Protein AF-W2YWN4-F1 (afdb_monomer_lite)

Structure (mmCIF, N/CA/C/O backbone):
data_AF-W2YWN4-F1
#
_entry.id   AF-W2YWN4-F1
#
loop_
_atom_site.group_PDB
_atom_site.id
_atom_site.type_symbol
_atom_site.label_atom_id
_atom_site.label_alt_id
_atom_site.label_comp_id
_atom_site.label_asym_id
_atom_site.label_entity_id
_atom_site.label_seq_id
_atom_site.pdbx_PDB_ins_code
_atom_site.Cartn_x
_atom_site.Cartn_y
_atom_site.Cartn_z
_atom_site.occupancy
_atom_site.B_iso_or_equiv
_atom_site.auth_seq_id
_atom_site.auth_comp_id
_atom_site.auth_asym_id
_atom_site.auth_atom_id
_atom_site.pdbx_PDB_model_num
ATOM 1 N N . MET A 1 1 ? 14.559 -2.212 -18.408 1.00 71.19 1 MET A N 1
ATOM 2 C CA . MET A 1 1 ? 13.820 -3.425 -18.010 1.00 71.19 1 MET A CA 1
ATOM 3 C C . MET A 1 1 ? 12.350 -3.097 -17.789 1.00 71.19 1 MET A C 1
ATOM 5 O O . MET A 1 1 ? 11.547 -3.584 -18.568 1.00 71.19 1 MET A O 1
ATOM 9 N N . MET A 1 2 ? 12.003 -2.198 -16.857 1.00 83.62 2 MET A N 1
ATOM 10 C CA . MET A 1 2 ? 10.597 -1.837 -16.589 1.00 83.62 2 MET A CA 1
ATOM 11 C C . MET A 1 2 ? 9.787 -1.376 -17.818 1.00 83.62 2 MET A C 1
ATOM 13 O O . MET A 1 2 ? 8.656 -1.809 -17.987 1.00 83.62 2 MET A O 1
ATOM 17 N N . LYS A 1 3 ? 10.380 -0.573 -18.720 1.00 80.31 3 LYS A N 1
ATOM 18 C CA . LYS A 1 3 ? 9.723 -0.151 -19.975 1.00 80.31 3 LYS A CA 1
ATOM 19 C C . LYS A 1 3 ? 9.229 -1.345 -20.805 1.00 80.31 3 LYS A C 1
ATOM 21 O O . LYS A 1 3 ? 8.059 -1.397 -21.135 1.00 80.31 3 LYS A O 1
ATOM 26 N N . THR A 1 4 ? 10.109 -2.305 -21.086 1.00 82.19 4 THR A N 1
ATOM 27 C CA . THR A 1 4 ? 9.791 -3.492 -21.895 1.00 82.19 4 THR A CA 1
ATOM 28 C C . THR A 1 4 ? 8.805 -4.415 -21.192 1.00 82.19 4 THR A C 1
ATOM 30 O O . THR A 1 4 ? 7.917 -4.953 -21.824 1.00 82.19 4 THR A O 1
ATOM 33 N N . VAL A 1 5 ? 8.924 -4.602 -19.877 1.00 83.94 5 VAL A N 1
ATOM 34 C CA . VAL A 1 5 ? 8.030 -5.502 -19.131 1.00 83.94 5 VAL A CA 1
ATOM 35 C C . VAL A 1 5 ? 6.585 -4.974 -19.120 1.00 83.94 5 VAL A C 1
ATOM 37 O O . VAL A 1 5 ? 5.652 -5.746 -19.322 1.00 83.94 5 VAL A O 1
ATOM 40 N N . ARG A 1 6 ? 6.392 -3.656 -18.985 1.00 85.94 6 ARG A N 1
ATOM 41 C CA . ARG A 1 6 ? 5.065 -3.015 -19.042 1.00 85.94 6 ARG A CA 1
ATOM 42 C C . ARG A 1 6 ? 4.443 -2.972 -20.445 1.00 85.94 6 ARG A C 1
ATOM 44 O O . ARG A 1 6 ? 3.266 -2.660 -20.559 1.00 85.94 6 ARG A O 1
ATOM 51 N N . GLU A 1 7 ? 5.191 -3.302 -21.503 1.00 85.31 7 GLU A N 1
ATOM 52 C CA . GLU A 1 7 ? 4.615 -3.490 -22.849 1.00 85.31 7 GLU A CA 1
ATOM 53 C C . GLU A 1 7 ? 3.758 -4.768 -22.934 1.00 85.31 7 GLU A C 1
ATOM 55 O O . GLU A 1 7 ? 2.914 -4.866 -23.821 1.00 85.31 7 GLU A O 1
ATOM 60 N N . TYR A 1 8 ? 3.946 -5.729 -22.018 1.00 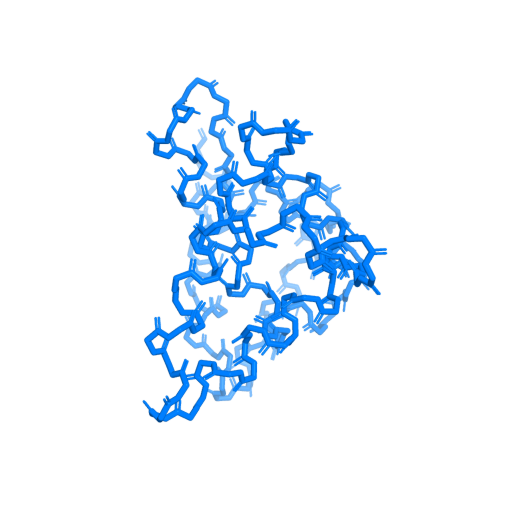84.50 8 TYR A N 1
ATOM 61 C CA . TYR A 1 8 ? 3.290 -7.046 -22.064 1.00 84.50 8 TYR A CA 1
ATOM 62 C C . TYR A 1 8 ? 2.405 -7.360 -20.855 1.00 84.50 8 TYR A C 1
ATOM 64 O O . TYR A 1 8 ? 1.597 -8.283 -20.923 1.00 84.50 8 TYR A O 1
ATOM 72 N N . TYR A 1 9 ? 2.553 -6.629 -19.749 1.00 84.38 9 TYR A N 1
ATOM 73 C CA . TYR A 1 9 ? 1.844 -6.913 -18.504 1.00 84.38 9 TYR A CA 1
ATOM 74 C C . TYR A 1 9 ? 1.229 -5.647 -17.915 1.00 84.38 9 TYR A C 1
ATOM 76 O O . TYR A 1 9 ? 1.893 -4.612 -17.818 1.00 84.38 9 TYR A O 1
ATOM 84 N N . HIS A 1 10 ? -0.023 -5.761 -17.469 1.00 89.56 10 HIS A N 1
ATOM 85 C CA . HIS A 1 10 ? -0.679 -4.734 -16.666 1.00 89.56 10 HIS A CA 1
ATOM 86 C C . HIS A 1 10 ? -0.051 -4.642 -15.272 1.00 89.56 10 HIS A C 1
ATOM 88 O O . HIS A 1 10 ? 0.518 -5.610 -14.761 1.00 89.56 10 HIS A O 1
ATOM 94 N N . ASP A 1 11 ? -0.183 -3.473 -14.647 1.00 88.69 11 ASP A N 1
ATOM 95 C CA . ASP A 1 11 ? 0.471 -3.171 -13.373 1.00 88.69 11 ASP A CA 1
ATOM 96 C C . ASP A 1 11 ? 0.041 -4.136 -12.256 1.00 88.69 11 ASP A C 1
ATOM 98 O O . ASP A 1 11 ? 0.905 -4.622 -11.529 1.00 88.69 11 ASP A O 1
ATOM 102 N N . ILE A 1 12 ? -1.244 -4.501 -12.177 1.00 89.88 12 ILE A N 1
ATOM 103 C CA . ILE A 1 12 ? -1.738 -5.484 -11.200 1.00 89.88 12 ILE A CA 1
ATOM 104 C C . ILE A 1 12 ? -1.049 -6.852 -11.361 1.00 89.88 12 ILE A C 1
ATOM 106 O O . ILE A 1 12 ? -0.508 -7.395 -10.399 1.00 89.88 12 ILE A O 1
ATOM 110 N N . SER A 1 13 ? -0.922 -7.351 -12.597 1.00 92.31 13 SER A N 1
ATOM 111 C CA . SER A 1 13 ? -0.235 -8.617 -12.891 1.00 92.31 13 SER A CA 1
ATOM 112 C C . SER A 1 13 ? 1.261 -8.556 -12.576 1.00 92.31 13 SER A C 1
ATOM 114 O O . SER A 1 13 ? 1.857 -9.548 -12.150 1.00 92.31 13 SER A O 1
ATOM 116 N N . LEU A 1 14 ? 1.890 -7.394 -12.775 1.00 92.75 14 LEU A N 1
ATOM 117 C CA . LEU A 1 14 ? 3.291 -7.191 -12.410 1.00 92.75 14 LEU A CA 1
ATOM 118 C C . LEU A 1 14 ? 3.496 -7.176 -10.905 1.00 92.75 14 LEU A C 1
ATOM 120 O O . LEU A 1 14 ? 4.462 -7.774 -10.428 1.00 92.75 14 LEU A O 1
ATOM 124 N N . VAL A 1 15 ? 2.597 -6.536 -10.159 1.00 94.31 15 VAL A N 1
ATOM 125 C CA . VAL A 1 15 ? 2.639 -6.576 -8.699 1.00 94.31 15 VAL A CA 1
ATOM 126 C C . VAL A 1 15 ? 2.485 -8.008 -8.206 1.00 94.31 15 VAL A C 1
ATOM 128 O O . VAL A 1 15 ? 3.318 -8.441 -7.412 1.00 94.31 15 VAL A O 1
ATOM 131 N N . ASP A 1 16 ? 1.524 -8.775 -8.720 1.00 93.12 16 ASP A N 1
ATOM 132 C CA . ASP A 1 16 ? 1.348 -10.183 -8.344 1.00 93.12 16 ASP A CA 1
ATOM 133 C C . ASP A 1 16 ? 2.599 -11.027 -8.611 1.00 93.12 16 ASP A C 1
ATOM 135 O O . ASP A 1 16 ? 3.015 -11.831 -7.765 1.00 93.12 16 ASP A O 1
ATOM 139 N N . MET A 1 17 ? 3.247 -10.823 -9.763 1.00 93.62 17 MET A N 1
ATOM 140 C CA . MET A 1 17 ? 4.490 -11.516 -10.102 1.00 93.62 17 MET A CA 1
ATOM 141 C C . MET A 1 17 ? 5.617 -11.150 -9.130 1.00 93.62 17 MET A C 1
ATOM 143 O O . MET A 1 17 ? 6.342 -12.032 -8.666 1.00 93.62 17 MET A O 1
ATOM 147 N N . ILE A 1 18 ? 5.757 -9.865 -8.791 1.00 95.00 18 ILE A N 1
ATOM 148 C CA . ILE A 1 18 ? 6.772 -9.377 -7.850 1.00 95.00 18 ILE A CA 1
ATOM 149 C C . ILE A 1 18 ? 6.507 -9.927 -6.445 1.00 95.00 18 ILE A C 1
ATOM 151 O O . ILE A 1 18 ? 7.415 -10.494 -5.839 1.00 95.00 18 ILE A O 1
ATOM 155 N N . VAL A 1 19 ? 5.273 -9.822 -5.947 1.00 93.62 19 VAL A N 1
ATOM 156 C CA . VAL A 1 19 ? 4.855 -10.339 -4.635 1.00 93.62 19 VAL A CA 1
ATOM 157 C C . VAL A 1 19 ? 5.106 -11.842 -4.542 1.00 93.62 19 VAL A C 1
ATOM 159 O O . VAL A 1 19 ? 5.609 -12.331 -3.530 1.00 93.62 19 VAL A O 1
ATOM 162 N N . SER A 1 20 ? 4.808 -12.591 -5.602 1.00 93.88 20 SER A N 1
ATOM 163 C CA . SER A 1 20 ? 5.072 -14.030 -5.653 1.00 93.88 20 SER A CA 1
ATOM 164 C C . SER A 1 20 ? 6.573 -14.329 -5.654 1.00 93.88 20 SER A C 1
ATOM 166 O O . SER A 1 20 ? 7.036 -15.166 -4.878 1.00 93.88 20 SER A O 1
ATOM 168 N N . ALA A 1 21 ? 7.357 -13.604 -6.457 1.00 94.06 21 ALA A N 1
ATOM 169 C CA . ALA A 1 21 ? 8.808 -13.759 -6.534 1.00 94.06 21 ALA A CA 1
ATOM 170 C C . ALA A 1 21 ? 9.533 -13.353 -5.236 1.00 94.06 21 ALA A C 1
ATOM 172 O O . ALA A 1 21 ? 10.618 -13.865 -4.958 1.00 94.06 21 ALA A O 1
ATOM 173 N N . MET A 1 22 ? 8.945 -12.479 -4.415 1.00 93.75 22 MET A N 1
ATOM 174 C CA . MET A 1 22 ? 9.473 -12.138 -3.090 1.00 93.75 22 MET A CA 1
ATOM 175 C C . MET A 1 22 ? 9.420 -13.308 -2.099 1.00 93.75 22 MET A C 1
ATOM 177 O O . MET A 1 22 ? 10.238 -13.355 -1.186 1.00 93.75 22 MET A O 1
ATOM 181 N N . LYS A 1 23 ? 8.501 -14.267 -2.277 1.00 92.25 23 LYS A N 1
ATOM 182 C CA . LYS A 1 23 ? 8.332 -15.403 -1.351 1.00 92.25 23 LYS A CA 1
ATOM 183 C C . LYS A 1 23 ? 9.438 -16.456 -1.469 1.00 92.25 23 LYS A C 1
ATOM 185 O O . LYS A 1 23 ? 9.624 -17.240 -0.543 1.00 92.25 23 LYS A O 1
ATOM 190 N N . ALA A 1 24 ? 10.165 -16.495 -2.587 1.00 95.38 24 ALA A N 1
ATOM 191 C CA . ALA A 1 24 ? 11.241 -17.455 -2.816 1.00 95.38 24 ALA A CA 1
ATOM 192 C C . ALA A 1 24 ? 12.617 -16.790 -2.674 1.00 95.38 24 ALA A C 1
ATOM 194 O O . ALA A 1 24 ? 12.942 -15.838 -3.383 1.00 95.38 24 ALA A O 1
ATOM 195 N N . SER A 1 25 ? 13.470 -17.336 -1.802 1.00 94.44 25 SER A N 1
ATOM 196 C CA . SER A 1 25 ? 14.795 -16.767 -1.505 1.00 94.44 25 SER A CA 1
ATOM 197 C C . SER A 1 25 ? 15.700 -16.642 -2.738 1.00 94.44 25 SER A C 1
ATOM 199 O O . SER A 1 25 ? 16.514 -15.726 -2.819 1.00 94.44 25 SER A O 1
ATOM 201 N N . SER A 1 26 ? 15.551 -17.530 -3.728 1.00 96.94 26 SER A N 1
ATOM 202 C CA . SER A 1 26 ? 16.310 -17.481 -4.986 1.00 96.94 26 SER A CA 1
ATOM 203 C C . SER A 1 26 ? 15.937 -16.288 -5.876 1.00 96.94 26 SER A C 1
ATOM 205 O O . SER A 1 26 ? 16.776 -15.820 -6.645 1.00 96.94 26 SER A O 1
ATOM 207 N N . THR A 1 27 ? 14.709 -15.772 -5.766 1.00 96.88 27 THR A N 1
ATOM 208 C CA . THR A 1 27 ? 14.184 -14.666 -6.584 1.00 96.88 27 THR A CA 1
ATOM 209 C C . THR A 1 27 ? 13.959 -13.374 -5.797 1.00 96.88 27 THR A C 1
ATOM 211 O O . THR A 1 27 ? 13.756 -12.321 -6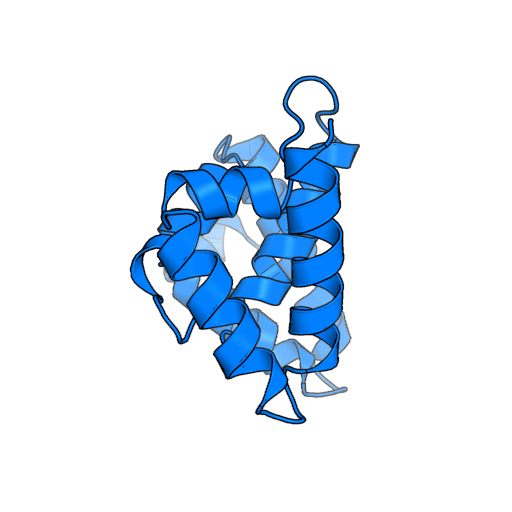.397 1.00 96.88 27 THR A O 1
ATOM 214 N N . GLU A 1 28 ? 14.077 -13.398 -4.470 1.00 95.56 28 GLU A N 1
ATOM 215 C CA . GLU A 1 28 ? 13.814 -12.246 -3.601 1.00 95.56 28 GLU A CA 1
ATOM 216 C C . GLU A 1 28 ? 14.629 -11.002 -3.998 1.00 95.56 28 GLU A C 1
ATOM 218 O O . GLU A 1 28 ? 14.094 -9.897 -4.111 1.00 95.56 28 GLU A O 1
ATOM 223 N N . LYS A 1 29 ? 15.932 -11.167 -4.269 1.00 96.62 29 LYS A N 1
ATOM 224 C CA . LYS A 1 29 ? 16.812 -10.044 -4.634 1.00 96.62 29 LYS A CA 1
ATOM 225 C C . LYS A 1 29 ? 16.383 -9.375 -5.940 1.00 96.62 29 LYS A C 1
ATOM 227 O O . LYS A 1 29 ? 16.445 -8.149 -6.043 1.00 96.62 29 LYS A O 1
ATOM 232 N N . ILE A 1 30 ? 15.976 -10.162 -6.940 1.00 95.25 30 ILE A N 1
ATOM 233 C CA . ILE A 1 30 ? 15.536 -9.604 -8.222 1.00 95.25 30 ILE A CA 1
ATOM 234 C C . ILE A 1 30 ? 14.140 -8.989 -8.097 1.00 95.25 30 ILE A C 1
ATOM 236 O O . ILE A 1 30 ? 13.927 -7.901 -8.624 1.00 95.25 30 ILE A O 1
ATOM 240 N N . ALA A 1 31 ? 13.248 -9.592 -7.306 1.00 95.56 31 ALA A N 1
ATOM 241 C CA . ALA A 1 31 ? 11.923 -9.050 -7.020 1.00 95.56 31 ALA A CA 1
ATOM 242 C C . ALA A 1 31 ? 11.999 -7.673 -6.338 1.00 95.56 31 ALA A C 1
ATOM 244 O O . ALA A 1 31 ? 11.361 -6.731 -6.798 1.00 95.56 31 ALA A O 1
ATOM 245 N N . LYS A 1 32 ? 12.865 -7.504 -5.326 1.00 95.69 32 LYS A N 1
ATOM 246 C CA . LYS A 1 32 ? 13.111 -6.197 -4.679 1.00 95.69 32 LYS A CA 1
ATOM 247 C C . LYS A 1 32 ? 13.605 -5.139 -5.663 1.00 95.69 32 LYS A C 1
ATOM 249 O O . LYS A 1 32 ? 13.187 -3.988 -5.609 1.00 95.69 32 LYS A O 1
ATOM 254 N N . ARG A 1 33 ? 14.495 -5.512 -6.588 1.00 95.75 33 ARG A N 1
ATOM 255 C CA . ARG A 1 33 ? 14.948 -4.587 -7.637 1.00 95.75 33 ARG A CA 1
ATOM 256 C C . ARG A 1 33 ? 13.800 -4.200 -8.572 1.00 95.75 33 ARG A C 1
ATOM 258 O O . ARG A 1 33 ? 13.684 -3.027 -8.911 1.00 95.75 33 ARG A O 1
ATOM 265 N N . MET A 1 34 ? 12.977 -5.164 -8.982 1.00 95.38 34 MET A N 1
ATOM 266 C CA . MET A 1 34 ? 11.823 -4.908 -9.848 1.00 95.38 34 MET A CA 1
ATOM 267 C C . MET A 1 34 ? 10.787 -4.008 -9.173 1.00 95.38 34 MET A C 1
ATOM 269 O O . MET A 1 34 ? 10.305 -3.084 -9.817 1.00 95.38 34 MET A O 1
ATOM 273 N N . GLU A 1 35 ? 10.511 -4.213 -7.883 1.00 96.06 35 GLU A N 1
ATOM 274 C CA . GLU A 1 35 ? 9.643 -3.340 -7.081 1.00 96.06 35 GLU A CA 1
ATOM 275 C C . GLU A 1 35 ? 10.144 -1.889 -7.094 1.00 96.06 35 GLU A C 1
ATOM 277 O O . GLU A 1 35 ? 9.395 -0.972 -7.422 1.00 96.06 35 GLU A O 1
ATOM 282 N N . LEU A 1 36 ? 11.437 -1.669 -6.829 1.00 95.88 36 LEU A N 1
ATOM 283 C CA . LEU A 1 36 ? 12.022 -0.324 -6.852 1.00 95.88 36 LEU A CA 1
ATOM 284 C C . LEU A 1 36 ? 11.950 0.325 -8.242 1.00 95.88 36 LEU A C 1
ATOM 286 O O . LEU A 1 36 ? 11.683 1.523 -8.359 1.00 95.88 36 LEU A O 1
ATOM 290 N N . GLU A 1 37 ? 12.191 -0.449 -9.304 1.00 95.25 37 GLU A N 1
ATOM 291 C CA . GLU A 1 37 ? 12.038 0.036 -10.678 1.00 95.25 37 GLU A CA 1
ATOM 292 C C . GLU A 1 37 ? 10.572 0.377 -11.001 1.00 95.25 37 GLU A C 1
ATOM 294 O O . GLU A 1 37 ? 10.331 1.354 -11.717 1.00 95.25 37 GLU A O 1
ATOM 299 N N . LEU A 1 38 ? 9.609 -0.379 -10.461 1.00 95.81 38 LEU A N 1
ATOM 300 C CA . LEU A 1 38 ? 8.177 -0.157 -10.663 1.00 95.81 38 LEU A CA 1
ATOM 301 C C . LEU A 1 38 ? 7.732 1.114 -9.938 1.00 95.81 38 LEU A C 1
ATOM 303 O O . LEU A 1 38 ? 7.138 1.985 -10.562 1.00 95.81 38 LEU A O 1
ATOM 307 N N . PHE A 1 39 ? 8.131 1.294 -8.676 1.00 97.00 39 PHE A N 1
ATOM 308 C CA . PHE A 1 39 ? 7.839 2.505 -7.901 1.00 97.00 39 PHE A CA 1
ATOM 309 C C . PHE A 1 39 ? 8.412 3.755 -8.559 1.00 97.00 39 PHE A C 1
ATOM 311 O O . PHE A 1 39 ? 7.721 4.764 -8.695 1.00 97.00 39 PHE A O 1
ATOM 318 N N . ARG A 1 40 ? 9.665 3.688 -9.025 1.00 95.31 40 ARG A N 1
ATOM 319 C CA . ARG A 1 40 ? 10.271 4.788 -9.780 1.00 95.31 40 ARG A CA 1
ATOM 320 C C . ARG A 1 40 ? 9.489 5.077 -11.059 1.00 95.31 40 ARG A C 1
ATOM 322 O O . ARG A 1 40 ? 9.370 6.235 -11.442 1.00 95.31 40 ARG A O 1
ATOM 329 N N . ASN A 1 41 ? 8.994 4.052 -11.748 1.00 94.94 41 ASN A N 1
ATOM 330 C CA . ASN A 1 41 ? 8.223 4.243 -12.969 1.00 94.94 41 ASN A CA 1
ATOM 331 C C . ASN A 1 41 ? 6.841 4.858 -12.697 1.00 94.94 41 A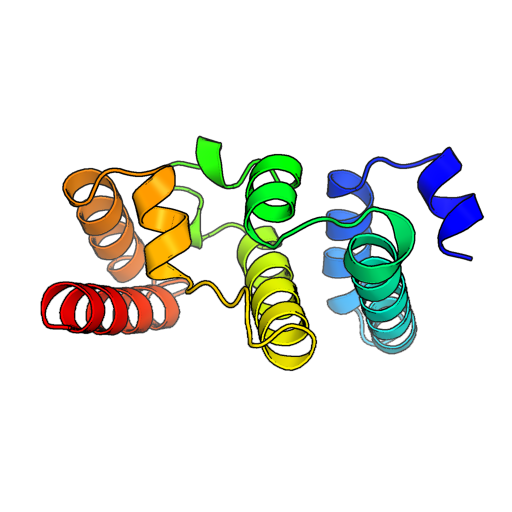SN A C 1
ATOM 333 O O . ASN A 1 41 ? 6.465 5.806 -13.387 1.00 94.94 41 ASN A O 1
ATOM 337 N N . TRP A 1 42 ? 6.117 4.372 -11.689 1.00 96.50 42 TRP A N 1
ATOM 338 C CA . TRP A 1 42 ? 4.848 4.956 -11.261 1.00 96.50 42 TRP A CA 1
ATOM 339 C C . TRP A 1 42 ? 5.009 6.426 -10.888 1.00 96.50 42 TRP A C 1
ATOM 341 O O . TRP A 1 42 ? 4.306 7.264 -11.445 1.00 96.50 42 TRP A O 1
ATOM 351 N N . HIS A 1 43 ? 5.994 6.752 -10.051 1.00 96.25 43 HIS A N 1
ATOM 352 C CA . HIS A 1 43 ? 6.217 8.117 -9.572 1.00 96.25 43 HIS A CA 1
ATOM 353 C C . HIS A 1 43 ? 6.784 9.051 -10.649 1.00 96.25 43 HIS A C 1
ATOM 355 O O . HIS A 1 43 ? 6.185 10.073 -10.969 1.00 96.25 43 HIS A O 1
ATOM 361 N N . ALA A 1 44 ? 7.931 8.704 -11.236 1.00 94.00 44 ALA A N 1
ATOM 362 C CA . ALA A 1 44 ? 8.718 9.646 -12.033 1.00 94.00 44 ALA A CA 1
ATOM 363 C C . ALA A 1 44 ? 8.390 9.639 -13.533 1.00 94.00 44 ALA A C 1
ATOM 365 O O . ALA A 1 44 ? 8.814 10.547 -14.242 1.00 94.00 44 ALA A O 1
ATOM 366 N N . VAL A 1 45 ? 7.702 8.606 -14.034 1.00 92.00 45 VAL A N 1
ATOM 367 C CA . VAL A 1 45 ? 7.358 8.485 -15.465 1.00 92.00 45 VAL A CA 1
ATOM 368 C C . VAL A 1 45 ? 5.857 8.600 -15.679 1.00 92.00 45 VAL A C 1
ATOM 370 O O . VAL A 1 45 ? 5.421 9.312 -16.574 1.00 92.00 45 VAL A O 1
ATOM 373 N N . SER A 1 46 ? 5.072 7.887 -14.871 1.00 92.56 46 SER A N 1
ATOM 374 C CA . SER A 1 46 ? 3.613 7.844 -15.014 1.00 92.56 46 SER A CA 1
ATOM 375 C C . SER A 1 46 ? 2.896 8.884 -14.143 1.00 92.56 46 SER A C 1
ATOM 377 O O . SER A 1 46 ? 1.683 9.021 -14.272 1.00 92.56 46 SER A O 1
ATOM 379 N N . HIS A 1 47 ? 3.630 9.588 -13.268 1.00 94.81 47 HIS A N 1
ATOM 380 C CA . HIS A 1 47 ? 3.118 10.592 -12.327 1.00 94.81 47 HIS A CA 1
ATOM 381 C C . HIS A 1 47 ? 1.922 10.106 -11.494 1.00 94.81 47 HIS A C 1
ATOM 383 O O . HIS A 1 47 ? 0.975 10.847 -11.255 1.00 94.81 47 HIS A O 1
ATOM 389 N N . LYS A 1 48 ? 1.960 8.838 -11.073 1.00 96.50 48 LYS A N 1
ATOM 390 C CA . LYS A 1 48 ? 0.892 8.195 -10.307 1.00 96.50 48 LYS A CA 1
ATOM 391 C C . LYS A 1 48 ? 1.042 8.472 -8.820 1.00 96.50 48 LYS A C 1
ATOM 393 O O . LYS A 1 48 ? 2.086 8.198 -8.226 1.00 96.50 48 LYS A O 1
ATOM 398 N N . THR A 1 49 ? -0.015 8.984 -8.216 1.00 97.06 49 THR A N 1
ATOM 399 C CA . THR A 1 49 ? -0.130 9.173 -6.770 1.00 97.06 49 THR A CA 1
ATOM 400 C C . THR A 1 49 ? -0.423 7.838 -6.074 1.00 97.06 49 THR A C 1
ATOM 402 O O . THR A 1 49 ? -0.779 6.858 -6.736 1.00 97.06 49 THR A O 1
ATOM 405 N N . PRO A 1 50 ? -0.300 7.748 -4.737 1.00 98.19 50 PRO A N 1
ATOM 406 C CA . PRO A 1 50 ? -0.755 6.566 -4.011 1.00 98.19 50 PRO A CA 1
ATOM 407 C C . PRO A 1 50 ? -2.245 6.281 -4.235 1.00 98.19 50 PRO A C 1
ATOM 409 O O . PRO A 1 50 ? -2.624 5.120 -4.284 1.00 98.19 50 PRO A O 1
ATOM 412 N N . ASP A 1 51 ? -3.067 7.313 -4.418 1.00 97.69 51 ASP A N 1
ATOM 413 C CA . ASP A 1 51 ? -4.500 7.202 -4.716 1.00 97.69 51 ASP A CA 1
ATOM 414 C C . ASP A 1 51 ? -4.748 6.513 -6.068 1.00 97.69 51 ASP A C 1
ATOM 416 O O . ASP A 1 51 ? -5.519 5.562 -6.155 1.00 97.69 51 ASP A O 1
ATOM 420 N N . ASP A 1 52 ? -3.999 6.910 -7.106 1.00 97.31 52 ASP A N 1
ATOM 421 C CA . ASP A 1 52 ? -4.075 6.258 -8.417 1.00 97.31 52 ASP A CA 1
ATOM 422 C C . ASP A 1 52 ? -3.664 4.783 -8.344 1.00 97.31 52 ASP A C 1
ATOM 424 O O . ASP A 1 52 ? -4.290 3.923 -8.959 1.00 97.31 52 ASP A O 1
ATOM 428 N N . ILE A 1 53 ? -2.582 4.482 -7.614 1.00 97.81 53 ILE A N 1
ATOM 429 C CA . ILE A 1 53 ? -2.102 3.103 -7.469 1.00 97.81 53 ILE A CA 1
ATOM 430 C C . ILE A 1 53 ? -3.082 2.265 -6.644 1.00 97.81 53 ILE A C 1
ATOM 432 O O . ILE A 1 53 ? -3.211 1.077 -6.909 1.00 97.81 53 ILE A O 1
ATOM 436 N N . PHE A 1 54 ? -3.796 2.860 -5.688 1.00 98.19 54 PHE A N 1
ATOM 437 C CA . PHE A 1 54 ? -4.828 2.160 -4.923 1.00 98.19 54 PHE A CA 1
ATOM 438 C C . PHE A 1 54 ? -5.923 1.604 -5.843 1.00 98.19 54 PHE A C 1
ATOM 440 O O . PHE A 1 54 ? -6.224 0.415 -5.771 1.00 98.19 54 PHE A O 1
ATOM 447 N N . GLN A 1 55 ? -6.415 2.432 -6.771 1.00 97.44 55 GLN A N 1
ATOM 448 C CA . GLN A 1 55 ? -7.411 2.040 -7.776 1.00 97.44 55 GLN A CA 1
ATOM 449 C C . GLN A 1 55 ? -6.850 1.080 -8.833 1.00 97.44 55 GLN A C 1
ATOM 451 O O . GLN A 1 55 ? -7.498 0.114 -9.214 1.00 97.44 55 GLN A O 1
ATOM 456 N N . ILE A 1 56 ? -5.615 1.295 -9.306 1.00 96.25 56 ILE A N 1
ATOM 457 C CA . ILE A 1 56 ? -4.968 0.391 -10.283 1.00 96.25 56 ILE A CA 1
ATOM 458 C C . ILE A 1 56 ? -4.805 -1.031 -9.727 1.00 96.25 56 ILE A C 1
ATOM 460 O O . ILE A 1 56 ? -4.776 -1.993 -10.492 1.00 96.25 56 ILE A O 1
ATOM 464 N N . LEU A 1 57 ? -4.658 -1.158 -8.408 1.00 96.50 57 LEU A N 1
ATOM 465 C CA . LEU A 1 57 ? -4.588 -2.440 -7.712 1.00 96.50 57 LEU A CA 1
ATOM 466 C C . LEU A 1 57 ? -5.960 -2.934 -7.230 1.00 96.50 57 LEU A C 1
ATOM 468 O O . LEU A 1 57 ? -6.001 -3.910 -6.483 1.00 96.50 57 LEU A O 1
ATOM 472 N N . GLU A 1 58 ? -7.043 -2.267 -7.644 1.00 96.62 58 GLU A N 1
ATOM 473 C CA . GLU A 1 58 ? -8.440 -2.609 -7.341 1.00 96.62 58 GLU A CA 1
ATOM 474 C C . GLU A 1 58 ? -8.704 -2.717 -5.825 1.00 96.62 58 GLU A C 1
ATOM 476 O O . GLU A 1 58 ? -9.507 -3.522 -5.349 1.00 96.62 58 GLU A O 1
ATOM 481 N N . LEU A 1 59 ? -7.982 -1.921 -5.024 1.00 97.19 59 LEU A N 1
ATOM 482 C CA . LEU A 1 59 ? -8.090 -1.935 -3.563 1.00 97.19 59 LEU A CA 1
ATOM 483 C C . LEU A 1 59 ? -9.247 -1.078 -3.047 1.00 97.19 59 LEU A C 1
ATOM 485 O O . LEU A 1 59 ? -9.652 -1.236 -1.898 1.00 97.19 59 LEU A O 1
ATOM 489 N N . ASP A 1 60 ? -9.782 -0.188 -3.869 1.00 96.94 60 ASP A N 1
ATOM 490 C CA . ASP A 1 60 ? -10.995 0.590 -3.628 1.00 96.94 60 ASP A CA 1
ATOM 491 C C . ASP A 1 60 ? -12.269 -0.254 -3.714 1.00 96.94 60 ASP A C 1
ATOM 493 O O . ASP A 1 60 ? -13.229 0.021 -3.003 1.00 96.94 60 ASP A O 1
ATOM 497 N N . GLU A 1 61 ? -12.245 -1.330 -4.500 1.00 94.75 61 GLU A N 1
ATOM 498 C CA . GLU A 1 61 ? -13.377 -2.252 -4.658 1.00 94.75 61 GLU A CA 1
ATOM 499 C C . GLU A 1 61 ? -13.205 -3.567 -3.869 1.00 94.75 61 GLU A C 1
ATOM 501 O O . GLU A 1 61 ? -14.088 -4.427 -3.859 1.00 94.75 61 GLU A O 1
ATOM 506 N N . ALA A 1 62 ? -12.085 -3.736 -3.158 1.00 94.19 62 ALA A N 1
ATOM 507 C CA . ALA A 1 62 ? -11.762 -4.965 -2.430 1.00 94.19 62 ALA A CA 1
ATOM 508 C C . ALA A 1 62 ? -12.700 -5.264 -1.241 1.00 94.19 62 ALA A C 1
ATOM 510 O O . ALA A 1 62 ? -12.762 -6.410 -0.774 1.00 94.19 62 ALA A O 1
ATOM 511 N N . GLY A 1 63 ? -13.403 -4.256 -0.714 1.00 91.00 63 GLY A N 1
ATOM 512 C CA . GLY A 1 63 ? -14.324 -4.408 0.413 1.00 91.00 63 GLY A CA 1
ATOM 513 C C . GLY A 1 63 ? -13.659 -5.092 1.607 1.00 91.00 63 GLY A C 1
ATOM 514 O O . GLY A 1 63 ? -12.493 -4.851 1.924 1.00 91.00 63 GLY A O 1
ATOM 515 N N . SER A 1 64 ? -14.359 -6.038 2.237 1.00 87.88 64 SER A N 1
ATOM 516 C CA . SER A 1 64 ? -13.846 -6.788 3.394 1.00 87.88 64 SER A CA 1
ATOM 517 C C . SER A 1 64 ? -12.552 -7.570 3.139 1.00 87.88 64 SER A C 1
ATOM 519 O O . SER A 1 64 ? -11.897 -7.977 4.097 1.00 87.88 64 SER A O 1
ATOM 521 N N . MET A 1 65 ? -12.166 -7.786 1.877 1.00 90.81 65 MET A N 1
ATOM 522 C CA . MET A 1 65 ? -10.929 -8.482 1.517 1.00 90.81 65 MET A CA 1
ATOM 523 C C . MET A 1 65 ? -9.704 -7.563 1.488 1.00 90.81 65 MET A C 1
ATOM 525 O O . MET A 1 65 ? -8.585 -8.072 1.424 1.00 90.81 65 MET A O 1
ATOM 529 N N . LEU A 1 66 ? -9.878 -6.239 1.596 1.00 95.38 66 LEU A N 1
ATOM 530 C CA . LEU A 1 66 ? -8.792 -5.254 1.542 1.00 95.38 66 LEU A CA 1
ATOM 531 C C . LEU A 1 66 ? -7.623 -5.614 2.470 1.00 95.38 66 LEU A C 1
ATOM 533 O O . LEU A 1 66 ? -6.482 -5.702 2.025 1.00 95.38 66 LEU A O 1
ATOM 537 N N . LEU A 1 67 ? -7.903 -5.865 3.754 1.00 93.38 67 LEU A N 1
ATOM 538 C CA . LEU A 1 67 ? -6.869 -6.120 4.767 1.00 93.38 67 LEU A CA 1
ATOM 539 C C . LEU A 1 67 ? -6.196 -7.494 4.608 1.00 93.38 67 LEU A C 1
ATOM 541 O O . LEU A 1 67 ? -5.123 -7.715 5.166 1.00 93.38 67 LEU A O 1
ATOM 545 N N . ALA A 1 68 ? -6.811 -8.409 3.855 1.00 91.25 68 ALA A N 1
ATOM 546 C CA . ALA A 1 68 ? -6.236 -9.706 3.512 1.00 91.25 68 ALA A CA 1
ATOM 547 C C . ALA A 1 68 ? -5.485 -9.682 2.167 1.00 91.25 68 ALA A C 1
ATOM 549 O O . ALA A 1 68 ? -4.801 -10.653 1.832 1.00 91.25 68 ALA A O 1
ATOM 550 N N . SER A 1 69 ? -5.608 -8.600 1.391 1.00 92.31 69 SER A N 1
ATOM 551 C CA . SER A 1 69 ? -4.997 -8.495 0.072 1.00 92.31 69 SER A CA 1
ATOM 552 C C . SER A 1 69 ? -3.477 -8.343 0.186 1.00 92.31 69 SER A C 1
ATOM 554 O O . SER A 1 69 ? -2.993 -7.402 0.819 1.00 92.31 69 SER A O 1
ATOM 556 N N . PRO A 1 70 ? -2.681 -9.201 -0.476 1.00 89.75 70 PRO A N 1
ATOM 557 C CA . PRO A 1 70 ? -1.234 -9.023 -0.521 1.00 89.75 70 PRO A CA 1
ATOM 558 C C . PRO A 1 70 ? -0.821 -7.775 -1.325 1.00 89.75 70 PRO A C 1
ATOM 560 O O . PRO A 1 70 ? 0.299 -7.286 -1.166 1.00 89.75 70 PRO A O 1
ATOM 563 N N . LEU A 1 71 ? -1.720 -7.232 -2.155 1.00 94.88 71 LEU A N 1
ATOM 564 C CA . LEU A 1 71 ? -1.505 -5.987 -2.895 1.00 94.88 71 LEU A CA 1
ATOM 565 C C . LEU A 1 71 ? -1.520 -4.762 -1.972 1.00 94.88 71 LEU A C 1
ATOM 567 O O . LEU A 1 71 ? -0.847 -3.772 -2.261 1.00 94.88 71 LEU A O 1
ATOM 571 N N . LEU A 1 72 ? -2.219 -4.838 -0.832 1.00 95.69 72 LEU A N 1
ATOM 572 C CA . LEU A 1 72 ? -2.267 -3.742 0.133 1.00 95.69 72 LEU A CA 1
ATOM 573 C C . LEU A 1 72 ? -0.872 -3.426 0.690 1.00 95.69 72 LEU A C 1
ATOM 575 O O . LEU A 1 72 ? -0.490 -2.265 0.804 1.00 95.69 72 LEU A O 1
ATOM 579 N N . ASP A 1 73 ? -0.082 -4.453 0.990 1.00 93.56 73 ASP A N 1
ATOM 580 C CA . ASP A 1 73 ? 1.279 -4.306 1.509 1.00 93.56 73 ASP A CA 1
ATOM 581 C C . ASP A 1 73 ? 2.226 -3.658 0.472 1.00 93.56 73 ASP A C 1
ATOM 583 O O . ASP A 1 73 ? 3.030 -2.782 0.809 1.00 93.56 73 ASP A O 1
ATOM 587 N N . MET A 1 74 ? 2.067 -3.995 -0.816 1.00 95.94 74 MET A N 1
ATOM 588 C CA . MET A 1 74 ? 2.755 -3.309 -1.921 1.00 95.94 74 MET A CA 1
ATOM 589 C C . MET A 1 74 ? 2.378 -1.823 -1.976 1.00 95.94 74 MET A C 1
ATOM 591 O O . MET A 1 74 ? 3.251 -0.953 -2.056 1.00 95.94 74 MET A O 1
ATOM 595 N N . TRP A 1 75 ? 1.082 -1.524 -1.899 1.00 98.00 75 TRP A N 1
ATOM 596 C CA . TRP A 1 75 ? 0.584 -0.156 -1.923 1.00 98.00 75 TRP A CA 1
ATOM 597 C C . TRP A 1 75 ? 1.076 0.670 -0.723 1.00 98.00 75 TRP A C 1
ATOM 599 O O . TRP A 1 75 ? 1.535 1.795 -0.913 1.00 98.00 75 TRP A O 1
ATOM 609 N N . ILE A 1 76 ? 1.091 0.112 0.496 1.00 97.00 76 ILE A N 1
ATOM 610 C CA . ILE A 1 76 ? 1.620 0.786 1.699 1.00 97.00 76 ILE A CA 1
ATOM 611 C C . ILE A 1 76 ? 3.101 1.150 1.520 1.00 97.00 76 ILE A C 1
ATOM 613 O O . ILE A 1 76 ? 3.529 2.253 1.889 1.00 97.00 76 ILE A O 1
ATOM 617 N N . ARG A 1 77 ? 3.903 0.250 0.932 1.00 96.62 77 ARG A N 1
ATOM 618 C CA . ARG A 1 77 ? 5.310 0.542 0.616 1.00 96.62 77 ARG A CA 1
ATOM 619 C C . ARG A 1 77 ? 5.438 1.655 -0.417 1.00 96.62 77 ARG A C 1
ATOM 621 O O . ARG A 1 77 ? 6.280 2.538 -0.232 1.00 96.62 77 ARG A O 1
ATOM 628 N N . TYR A 1 78 ? 4.595 1.657 -1.451 1.00 98.12 78 TYR A N 1
ATOM 629 C CA . TYR A 1 78 ? 4.577 2.736 -2.436 1.00 98.12 78 TYR A CA 1
ATOM 630 C C . TYR A 1 78 ? 4.177 4.076 -1.812 1.00 98.12 78 TYR A C 1
ATOM 632 O O . TYR A 1 78 ? 4.902 5.052 -1.981 1.00 98.12 78 TYR A O 1
ATOM 640 N N . LEU A 1 79 ? 3.103 4.121 -1.017 1.00 98.19 79 LEU A N 1
ATOM 641 C CA . LEU A 1 79 ? 2.665 5.307 -0.273 1.00 98.19 79 LEU A CA 1
ATOM 642 C C . LEU A 1 79 ? 3.792 5.864 0.602 1.00 98.19 79 LEU A C 1
ATOM 644 O O . LEU A 1 79 ? 4.061 7.064 0.598 1.00 98.19 79 LEU A O 1
ATOM 648 N N . THR A 1 80 ? 4.505 4.987 1.312 1.00 97.56 80 THR A N 1
ATOM 649 C CA . THR A 1 80 ? 5.642 5.374 2.158 1.00 97.56 80 THR A CA 1
ATOM 650 C C . THR A 1 80 ? 6.782 5.977 1.330 1.00 97.56 80 THR A C 1
ATOM 652 O O . THR A 1 80 ? 7.330 7.026 1.683 1.00 97.56 80 THR A O 1
ATOM 655 N N . ALA A 1 81 ? 7.135 5.339 0.210 1.00 97.56 81 ALA A N 1
ATOM 656 C CA . ALA A 1 81 ? 8.165 5.827 -0.704 1.00 97.56 81 ALA A CA 1
ATOM 657 C C . ALA A 1 81 ? 7.767 7.151 -1.379 1.00 97.56 81 ALA A C 1
ATOM 659 O O . ALA A 1 81 ? 8.619 8.028 -1.542 1.00 97.56 81 ALA A O 1
ATOM 660 N N . PHE A 1 82 ? 6.493 7.303 -1.744 1.00 97.94 82 PHE A N 1
ATOM 661 C CA . PHE A 1 82 ? 5.920 8.509 -2.334 1.00 97.94 82 PHE A CA 1
ATOM 662 C C . PHE A 1 82 ? 5.972 9.670 -1.342 1.00 97.94 82 PHE A C 1
ATOM 664 O O . P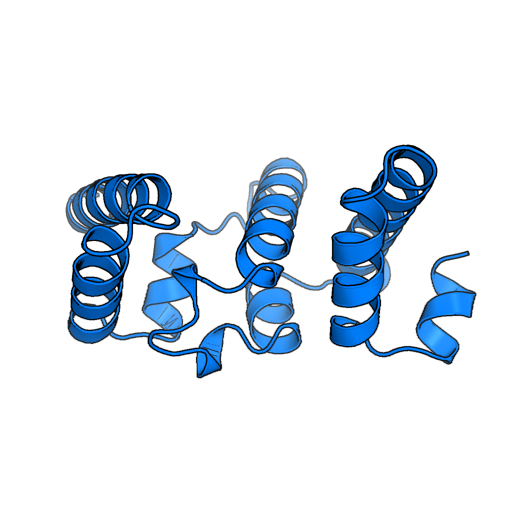HE A 1 82 ? 6.583 10.689 -1.636 1.00 97.94 82 PHE A O 1
ATOM 671 N N . ASN A 1 83 ? 5.444 9.494 -0.127 1.00 97.50 83 ASN A N 1
ATOM 672 C CA . ASN A 1 83 ? 5.424 10.536 0.905 1.00 97.50 83 ASN A CA 1
ATOM 673 C C . ASN A 1 83 ? 6.826 11.039 1.275 1.00 97.50 83 ASN A C 1
ATOM 675 O O . ASN A 1 83 ? 7.002 12.210 1.608 1.00 97.50 83 ASN A O 1
ATOM 679 N N . LYS A 1 84 ? 7.835 10.161 1.218 1.00 96.44 84 LYS A N 1
ATOM 680 C CA . LYS A 1 84 ? 9.236 10.537 1.435 1.00 96.44 84 LYS A CA 1
ATOM 681 C C . LYS A 1 84 ? 9.800 11.386 0.291 1.00 96.44 84 LYS A C 1
ATOM 683 O O . LYS A 1 84 ? 10.620 12.263 0.543 1.00 96.44 84 LYS A O 1
ATOM 688 N N . GLN A 1 85 ? 9.403 11.102 -0.948 1.00 95.06 85 GLN A N 1
ATOM 689 C CA . GLN A 1 85 ? 9.891 11.791 -2.148 1.00 95.06 85 GLN A CA 1
ATOM 690 C C . GLN A 1 85 ? 9.115 13.076 -2.457 1.00 95.06 85 GLN A C 1
ATOM 692 O O . GLN A 1 85 ? 9.705 14.023 -2.971 1.00 95.06 85 GLN A O 1
ATOM 697 N N . THR A 1 86 ? 7.834 13.134 -2.090 1.00 94.88 86 THR A N 1
ATOM 698 C CA . THR A 1 86 ? 6.933 14.264 -2.350 1.00 94.88 86 THR A CA 1
ATOM 699 C C . THR A 1 86 ? 6.200 14.685 -1.063 1.00 94.88 86 THR A C 1
ATOM 701 O O . THR A 1 86 ? 4.991 14.490 -0.938 1.00 94.88 86 THR A O 1
ATOM 704 N N . PRO A 1 87 ? 6.899 15.279 -0.070 1.00 93.44 87 PRO A N 1
ATOM 705 C CA . PRO A 1 87 ? 6.296 15.610 1.227 1.00 93.44 87 PRO A CA 1
ATOM 706 C C . PRO A 1 87 ? 5.133 16.610 1.161 1.00 93.44 87 PRO A C 1
ATOM 708 O O . PRO A 1 87 ? 4.291 16.620 2.058 1.00 93.44 87 PRO A O 1
ATOM 711 N N . SER A 1 88 ? 5.091 17.451 0.121 1.00 95.19 88 SER A N 1
ATOM 712 C CA . SER A 1 88 ? 4.032 18.440 -0.120 1.00 95.19 88 SER A CA 1
ATOM 713 C C . SER A 1 88 ? 2.690 17.821 -0.514 1.00 95.19 88 SER A C 1
ATOM 715 O O . SER A 1 88 ? 1.662 18.454 -0.314 1.00 95.19 88 SER A O 1
ATOM 717 N N . GLU A 1 89 ? 2.694 16.596 -1.042 1.00 92.69 89 GLU A N 1
ATOM 718 C CA . GLU A 1 89 ? 1.500 15.883 -1.527 1.00 92.69 89 GLU A CA 1
ATOM 719 C C . GLU A 1 89 ? 1.247 14.608 -0.715 1.00 92.69 89 GLU A C 1
ATOM 721 O O . GLU A 1 89 ? 0.613 13.661 -1.180 1.00 92.69 89 GLU A O 1
ATOM 726 N N . LYS A 1 90 ? 1.793 14.548 0.505 1.00 92.56 90 LYS A N 1
ATOM 727 C CA . LYS A 1 90 ? 1.691 13.354 1.339 1.00 92.56 90 LYS A CA 1
ATOM 728 C C . LYS A 1 90 ? 0.229 13.006 1.630 1.00 92.56 90 LYS A C 1
ATOM 730 O O . LYS A 1 90 ? -0.576 13.875 1.961 1.00 92.56 90 LYS A O 1
ATOM 735 N N . THR A 1 91 ? -0.074 11.715 1.605 1.00 93.00 91 THR A N 1
ATOM 736 C CA . THR A 1 91 ? -1.361 11.162 2.052 1.00 93.00 91 THR A CA 1
ATOM 737 C C . THR A 1 91 ? -1.143 10.148 3.176 1.00 93.00 91 THR A C 1
ATOM 739 O O . THR A 1 91 ? -0.018 9.712 3.423 1.00 93.00 91 THR A O 1
ATOM 742 N N . SER A 1 92 ? -2.195 9.779 3.899 1.00 94.88 92 SER A N 1
ATOM 743 C CA . SER A 1 92 ? -2.144 8.734 4.924 1.00 94.88 92 SER A CA 1
ATOM 744 C C . SER A 1 92 ? -2.904 7.490 4.472 1.00 94.88 92 SER A C 1
ATOM 746 O O . SER A 1 92 ? -3.725 7.541 3.554 1.00 94.88 92 SER A O 1
ATOM 748 N N . ILE A 1 93 ? -2.631 6.361 5.133 1.00 96.50 93 ILE A N 1
ATOM 749 C CA . ILE A 1 93 ? -3.359 5.112 4.885 1.00 96.50 93 ILE A CA 1
ATOM 750 C C . ILE A 1 93 ? -4.857 5.329 5.135 1.00 96.50 93 ILE A C 1
ATOM 752 O O . ILE A 1 93 ? -5.665 5.129 4.236 1.00 96.50 93 ILE A O 1
ATOM 756 N N . ILE A 1 94 ? -5.204 5.846 6.319 1.00 96.88 94 ILE A N 1
ATOM 757 C CA . ILE A 1 94 ? -6.591 6.129 6.711 1.00 96.88 94 ILE A CA 1
ATOM 758 C C . ILE A 1 94 ? -7.245 7.161 5.794 1.00 96.88 94 ILE A C 1
ATOM 760 O O . ILE A 1 94 ? -8.369 6.956 5.356 1.00 96.88 94 ILE A O 1
ATOM 764 N N . GLY A 1 95 ? -6.533 8.237 5.454 1.00 95.94 95 GLY A N 1
ATOM 765 C CA . GLY A 1 95 ? -7.056 9.271 4.565 1.00 95.94 95 GLY A CA 1
ATOM 766 C C . GLY A 1 95 ? -7.341 8.754 3.157 1.00 95.94 95 GLY A C 1
ATOM 767 O O . GLY A 1 95 ? -8.252 9.256 2.515 1.00 95.94 95 GLY A O 1
ATOM 768 N N . THR A 1 96 ? -6.603 7.746 2.682 1.00 97.12 96 THR A N 1
ATOM 769 C CA . THR A 1 96 ? -6.920 7.094 1.403 1.00 97.12 96 THR A CA 1
ATOM 770 C C . THR A 1 96 ? -8.095 6.135 1.559 1.00 97.12 96 THR A C 1
ATOM 772 O O . THR A 1 96 ? -9.015 6.185 0.756 1.00 97.12 96 THR A O 1
ATOM 775 N N . PHE A 1 97 ? -8.125 5.311 2.612 1.00 97.50 97 PHE A N 1
ATOM 776 C CA . PHE A 1 97 ? -9.239 4.385 2.843 1.00 97.50 97 PHE A CA 1
ATOM 777 C C . PHE A 1 97 ? -10.580 5.114 2.957 1.00 97.50 97 PHE A C 1
ATOM 779 O O . PHE A 1 97 ? -11.529 4.716 2.295 1.00 97.50 97 PHE A O 1
ATOM 786 N N . LEU A 1 98 ? -10.634 6.225 3.698 1.00 96.19 98 LEU A N 1
ATOM 787 C CA . LEU A 1 98 ? -11.850 7.026 3.883 1.00 96.19 98 LEU A CA 1
ATOM 788 C C . LEU A 1 98 ? -12.335 7.761 2.620 1.00 96.19 98 LEU A C 1
ATOM 790 O O . LEU A 1 98 ? -13.409 8.356 2.641 1.00 96.19 98 LEU A O 1
ATOM 794 N N . LYS A 1 99 ? -11.568 7.752 1.521 1.00 96.38 99 LYS A N 1
ATOM 795 C CA . LYS A 1 99 ? -12.063 8.230 0.219 1.00 96.38 99 LYS A CA 1
ATOM 796 C C . LYS A 1 99 ? -12.937 7.204 -0.498 1.00 96.38 99 LYS A C 1
ATOM 798 O O . LYS A 1 99 ? -13.759 7.609 -1.314 1.00 96.38 99 LYS A O 1
ATOM 803 N N . TYR A 1 100 ? -12.725 5.916 -0.231 1.00 96.50 100 TYR A N 1
ATOM 804 C CA . TYR A 1 100 ? -13.360 4.810 -0.958 1.00 96.50 100 TYR A CA 1
ATOM 805 C C . TYR A 1 100 ? -14.311 3.993 -0.089 1.00 96.50 100 TYR A C 1
ATOM 807 O O . TYR A 1 100 ? -15.290 3.461 -0.593 1.00 96.50 100 TYR A O 1
ATOM 815 N N . TYR A 1 101 ? -14.035 3.933 1.209 1.00 96.12 101 TYR A N 1
ATOM 816 C CA . TYR A 1 101 ? -14.834 3.238 2.204 1.00 96.12 101 TYR A CA 1
ATOM 817 C C . TYR A 1 101 ? -15.355 4.258 3.196 1.00 96.12 101 TYR A C 1
ATOM 819 O O . TYR A 1 101 ? -14.575 5.063 3.716 1.00 96.12 101 TYR A O 1
ATOM 827 N N . ASP A 1 102 ? -16.652 4.228 3.483 1.00 94.81 102 ASP A N 1
ATOM 828 C CA . ASP A 1 102 ? -17.157 5.089 4.541 1.00 94.81 102 ASP A CA 1
ATOM 829 C C . ASP A 1 102 ? -16.590 4.663 5.910 1.00 94.81 102 ASP A C 1
ATOM 831 O O . ASP A 1 102 ? -16.032 3.574 6.090 1.00 94.81 102 ASP A O 1
ATOM 835 N N . GLU A 1 103 ? -16.679 5.549 6.902 1.00 95.12 103 GLU A N 1
ATOM 836 C CA . GLU A 1 103 ? -16.094 5.279 8.217 1.00 95.12 103 GLU A CA 1
ATOM 837 C C . GLU A 1 103 ? -16.702 4.029 8.882 1.00 95.12 103 GLU A C 1
ATOM 839 O O . GLU A 1 103 ? -15.994 3.281 9.565 1.00 95.12 103 GLU A O 1
ATOM 844 N N . SER A 1 104 ? -18.000 3.784 8.681 1.00 94.75 104 SER A N 1
ATOM 845 C CA . SER A 1 104 ? -18.708 2.643 9.263 1.00 94.75 104 SER A CA 1
ATOM 846 C C . SER A 1 104 ? -18.260 1.335 8.611 1.00 94.75 104 SER A C 1
ATOM 848 O O . SER A 1 104 ? -17.972 0.361 9.311 1.00 94.75 104 SER A O 1
ATOM 850 N N . GLU A 1 105 ? -18.158 1.315 7.285 1.00 94.81 105 GLU A N 1
ATOM 851 C CA . GLU A 1 105 ? -17.643 0.202 6.495 1.00 94.81 105 GLU A CA 1
ATOM 852 C C . GLU A 1 105 ? -16.204 -0.120 6.891 1.00 94.81 105 GLU A C 1
ATOM 854 O O . GLU A 1 105 ? -15.907 -1.256 7.268 1.00 94.81 105 GLU A O 1
ATOM 859 N N . LEU A 1 106 ? -15.325 0.887 6.911 1.00 95.94 106 LEU A N 1
ATOM 860 C CA . LEU A 1 106 ? -13.931 0.715 7.308 1.00 95.94 106 LEU A CA 1
ATOM 861 C C . LEU A 1 106 ? -13.812 0.170 8.739 1.00 95.94 106 LEU A C 1
ATOM 863 O O . LEU A 1 106 ? -13.029 -0.749 8.991 1.00 95.94 106 LEU A O 1
ATOM 867 N N . SER A 1 107 ? -14.618 0.681 9.672 1.00 95.81 107 SER A N 1
ATOM 868 C CA . SER A 1 107 ? -14.649 0.183 11.054 1.00 95.81 107 SER A CA 1
ATOM 869 C C . SER A 1 107 ? -15.060 -1.290 11.110 1.00 95.81 107 SER A C 1
ATOM 871 O O . SER A 1 107 ? -14.419 -2.093 11.791 1.00 95.81 107 SER A O 1
ATOM 873 N N . GLN A 1 108 ? -16.087 -1.683 10.353 1.00 95.81 108 GLN A N 1
ATOM 874 C CA . GLN A 1 108 ? -16.552 -3.068 10.303 1.00 95.81 108 GLN A CA 1
ATOM 875 C C . GLN A 1 108 ? -15.515 -4.005 9.663 1.00 95.81 108 GLN A C 1
ATOM 877 O O . GLN A 1 108 ? -15.320 -5.136 10.126 1.00 95.81 108 GLN A O 1
ATOM 882 N N . MET A 1 109 ? -14.816 -3.540 8.627 1.00 95.50 109 MET A N 1
ATOM 883 C CA . MET A 1 109 ? -13.714 -4.268 7.997 1.00 95.50 109 MET A CA 1
ATOM 884 C C . MET A 1 109 ? -12.569 -4.505 8.987 1.00 95.50 109 MET A C 1
ATOM 886 O O . MET A 1 109 ? -12.072 -5.628 9.091 1.00 95.50 109 MET A O 1
ATOM 890 N N . ILE A 1 110 ? -12.199 -3.484 9.768 1.00 96.06 110 ILE A N 1
ATOM 891 C CA . ILE A 1 110 ? -11.175 -3.585 10.815 1.00 96.06 110 ILE A CA 1
ATOM 892 C C . ILE A 1 110 ? -11.598 -4.586 11.899 1.00 96.06 110 ILE A C 1
ATOM 894 O O . ILE A 1 110 ? -10.824 -5.483 12.226 1.00 96.06 110 ILE A O 1
ATOM 898 N N . ILE A 1 111 ? -12.831 -4.502 12.411 1.00 94.88 111 ILE A N 1
ATOM 899 C CA . ILE A 1 111 ? -13.355 -5.446 13.417 1.00 94.88 111 ILE A CA 1
ATOM 900 C C . ILE A 1 111 ? -13.291 -6.888 12.899 1.00 94.88 111 ILE A C 1
ATOM 902 O O . ILE A 1 111 ? -12.841 -7.790 13.606 1.00 94.88 111 ILE A O 1
ATOM 906 N N . THR A 1 112 ? -13.692 -7.102 11.646 1.00 94.00 112 THR A N 1
ATOM 907 C CA . THR A 1 112 ? -13.658 -8.426 11.010 1.00 94.00 112 THR A CA 1
ATOM 908 C C . THR A 1 112 ? -12.225 -8.948 10.902 1.00 94.00 112 THR A C 1
ATOM 910 O O . THR A 1 112 ? -11.948 -10.092 11.263 1.00 94.00 112 THR A O 1
ATOM 913 N N . ALA A 1 113 ? -11.289 -8.100 10.471 1.00 94.00 113 ALA A N 1
ATOM 914 C CA . ALA A 1 113 ? -9.880 -8.454 10.342 1.00 94.00 113 ALA A CA 1
ATOM 915 C C . ALA A 1 113 ? -9.185 -8.696 11.696 1.00 94.00 113 ALA A C 1
ATOM 917 O O . ALA A 1 113 ? -8.263 -9.509 11.759 1.00 94.00 113 ALA A O 1
ATOM 918 N N . LYS A 1 114 ? -9.641 -8.066 12.788 1.00 94.31 114 LYS A N 1
ATOM 919 C CA . LYS A 1 114 ? -9.182 -8.377 14.156 1.00 94.31 114 LYS A CA 1
ATOM 920 C C . LYS A 1 114 ? -9.550 -9.796 14.588 1.00 94.31 114 LYS A C 1
ATOM 922 O O . LYS A 1 114 ? -8.815 -10.406 15.353 1.00 94.31 114 LYS A O 1
ATOM 927 N N . GLY A 1 115 ? -10.648 -10.346 14.068 1.00 92.81 115 GLY A N 1
ATOM 928 C CA . GLY A 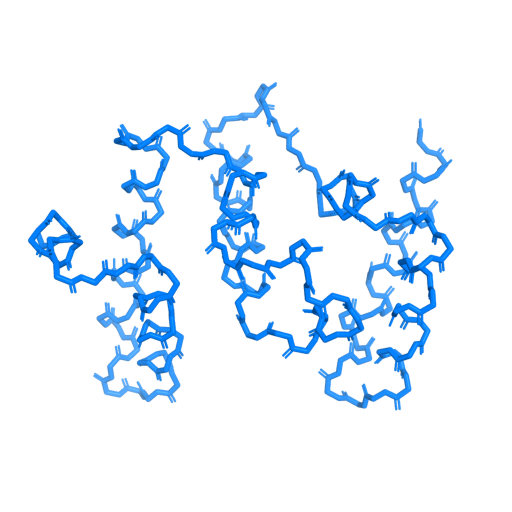1 115 ? -11.061 -11.727 14.332 1.00 92.81 115 GLY A CA 1
ATOM 929 C C . GLY A 1 115 ? -10.207 -12.799 13.642 1.00 92.81 115 GLY A C 1
ATOM 930 O O . GLY A 1 115 ? -10.373 -13.981 13.935 1.00 92.81 115 GLY A O 1
ATOM 931 N N . ASN A 1 116 ? -9.305 -12.423 12.728 1.00 91.31 116 ASN A N 1
ATOM 932 C CA . ASN A 1 116 ? -8.440 -13.348 11.997 1.00 91.31 116 ASN A CA 1
ATOM 933 C C . ASN A 1 116 ? -6.974 -13.141 12.398 1.00 91.31 116 ASN A C 1
ATOM 935 O O . ASN A 1 116 ? -6.410 -12.067 12.205 1.00 91.31 116 ASN A O 1
ATOM 939 N N . THR A 1 117 ? -6.333 -14.198 12.900 1.00 92.38 117 THR A N 1
ATOM 940 C CA . THR A 1 117 ? -4.959 -14.162 13.432 1.00 92.38 117 THR A CA 1
ATOM 941 C C . THR A 1 117 ? -3.916 -13.659 12.432 1.00 92.38 117 THR A C 1
ATOM 943 O O . THR A 1 117 ? -2.915 -13.070 12.834 1.00 92.38 117 THR A O 1
ATOM 946 N N . ASN A 1 118 ? -4.135 -13.851 11.126 1.00 89.38 118 ASN A N 1
ATOM 947 C CA . ASN A 1 118 ? -3.205 -13.392 10.091 1.00 89.38 118 ASN A CA 1
ATOM 948 C C . ASN A 1 118 ? -3.285 -11.878 9.847 1.00 89.38 118 ASN A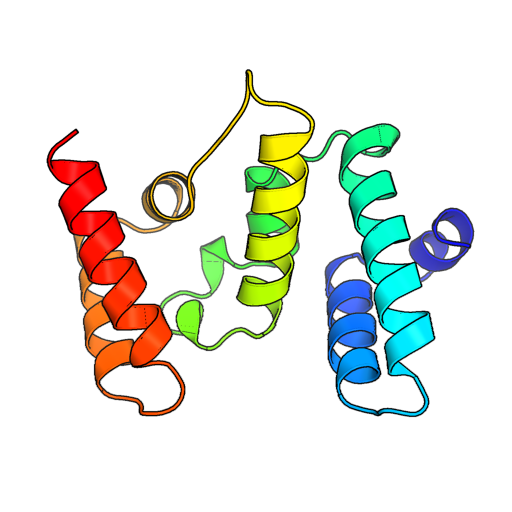 C 1
ATOM 950 O O . ASN A 1 118 ? -2.317 -11.281 9.379 1.00 89.38 118 ASN A O 1
ATOM 954 N N . THR A 1 119 ? -4.426 -11.257 10.150 1.00 92.69 119 THR A N 1
ATOM 955 C CA . THR A 1 119 ? -4.688 -9.832 9.897 1.00 92.69 119 THR A CA 1
ATOM 956 C C . THR A 1 119 ? -4.822 -9.010 11.176 1.00 92.69 119 THR A C 1
ATOM 958 O O . THR A 1 119 ? -4.791 -7.784 11.105 1.00 92.69 119 THR A O 1
ATOM 961 N N . GLU A 1 120 ? -4.903 -9.656 12.342 1.00 93.94 120 GLU A N 1
ATOM 962 C CA . GLU A 1 120 ? -5.161 -9.031 13.643 1.00 93.94 120 GLU A CA 1
ATOM 963 C C . GLU A 1 120 ? -4.223 -7.859 13.932 1.00 93.94 120 GLU A C 1
ATOM 965 O O . GLU A 1 120 ? -4.670 -6.752 14.222 1.00 93.94 120 GLU A O 1
ATOM 970 N N . LYS A 1 121 ? -2.909 -8.070 13.792 1.00 94.38 121 LYS A N 1
ATOM 971 C CA . LYS A 1 121 ? -1.914 -7.028 14.074 1.00 94.38 121 LYS A CA 1
ATOM 972 C C . LYS A 1 121 ? -2.074 -5.807 13.166 1.00 94.38 121 LYS A C 1
ATOM 974 O O . LYS A 1 121 ? -1.950 -4.678 13.632 1.00 94.38 121 LYS A O 1
ATOM 979 N N . LEU A 1 122 ? -2.319 -6.028 11.873 1.00 93.38 122 LEU A N 1
ATOM 980 C CA . LEU A 1 122 ? -2.544 -4.940 10.921 1.00 93.38 122 LEU A CA 1
ATOM 981 C C . LEU A 1 122 ? -3.840 -4.196 11.258 1.00 93.38 122 LEU A C 1
ATOM 983 O O . LEU A 1 122 ? -3.849 -2.969 11.272 1.00 93.38 122 LEU A O 1
ATOM 987 N N . ALA A 1 123 ? -4.903 -4.932 11.572 1.00 95.25 123 ALA A N 1
ATOM 988 C CA . ALA A 1 123 ? -6.200 -4.368 11.906 1.00 95.25 123 ALA A CA 1
ATOM 989 C C . ALA A 1 123 ? -6.150 -3.516 13.185 1.00 95.25 123 ALA A C 1
ATOM 991 O O . ALA A 1 123 ? -6.658 -2.400 13.178 1.00 95.25 123 ALA A O 1
ATOM 992 N N . SER A 1 124 ? -5.465 -3.969 14.240 1.00 96.75 124 SER A N 1
ATOM 993 C CA . SER A 1 124 ? -5.269 -3.176 15.464 1.00 96.75 124 SER A CA 1
ATOM 994 C C . SER A 1 124 ? -4.501 -1.877 15.195 1.00 96.75 124 SER A C 1
ATOM 996 O O . SER A 1 124 ? -4.920 -0.811 15.631 1.00 96.75 124 SER A O 1
ATOM 998 N N . ASN A 1 125 ? -3.436 -1.926 14.386 1.00 95.06 125 ASN A N 1
ATOM 999 C CA . ASN A 1 125 ? -2.713 -0.709 13.998 1.00 95.06 125 ASN A CA 1
ATOM 1000 C C . ASN A 1 125 ? -3.598 0.270 13.200 1.00 95.06 125 ASN A C 1
ATOM 1002 O O . ASN A 1 125 ? -3.436 1.484 13.314 1.00 95.06 125 ASN A O 1
ATOM 1006 N N . LEU A 1 126 ? -4.504 -0.247 12.363 1.00 95.19 126 LEU A N 1
ATOM 1007 C CA . LEU A 1 126 ? -5.445 0.571 11.595 1.00 95.19 126 LEU A CA 1
ATOM 1008 C C . LEU A 1 126 ? -6.544 1.169 12.478 1.00 95.19 126 LEU A C 1
ATOM 1010 O O . LEU A 1 126 ? -6.926 2.311 12.250 1.00 95.19 126 LEU A O 1
ATOM 1014 N N . GLU A 1 127 ? -7.011 0.446 13.495 1.00 96.00 127 GLU A N 1
ATOM 1015 C CA . GLU A 1 127 ? -7.953 0.955 14.501 1.00 96.00 127 GLU A CA 1
ATOM 1016 C C . GLU A 1 127 ? -7.358 2.142 15.275 1.00 96.00 127 GLU A C 1
ATOM 1018 O O . GLU A 1 127 ? -7.994 3.197 15.391 1.00 96.00 127 GLU A O 1
ATOM 1023 N N . ASP A 1 128 ? -6.108 2.006 15.730 1.00 96.06 128 ASP A N 1
ATOM 1024 C CA . ASP A 1 128 ? -5.368 3.079 16.400 1.00 96.06 128 ASP A CA 1
ATOM 1025 C C . ASP A 1 128 ? -5.197 4.287 15.468 1.00 96.06 128 ASP A C 1
ATOM 1027 O O . ASP A 1 128 ? -5.470 5.430 15.844 1.00 96.06 128 ASP A O 1
ATOM 1031 N N . ALA A 1 129 ? -4.788 4.042 14.219 1.00 94.69 129 ALA A N 1
ATOM 1032 C CA . ALA A 1 129 ? -4.596 5.095 13.229 1.00 94.69 129 ALA A CA 1
ATOM 1033 C C . ALA A 1 129 ? -5.906 5.816 12.873 1.00 94.69 129 ALA A C 1
ATOM 1035 O O . ALA A 1 129 ? -5.900 7.040 12.737 1.00 94.69 129 ALA A O 1
ATOM 1036 N N . LEU A 1 130 ? -7.020 5.088 12.740 1.00 94.88 130 LEU A N 1
ATOM 1037 C CA . LEU A 1 130 ? -8.339 5.665 12.476 1.00 94.88 130 LEU A CA 1
ATOM 1038 C C . LEU A 1 130 ? -8.787 6.544 13.646 1.00 94.88 130 LEU A C 1
ATOM 1040 O O . LEU A 1 130 ? -9.235 7.670 13.441 1.00 94.88 130 LEU A O 1
ATOM 1044 N N . SER A 1 131 ? -8.586 6.070 14.876 1.00 94.38 131 SER A N 1
ATOM 1045 C CA . SER A 1 131 ? -8.897 6.832 16.087 1.00 94.38 131 SER A CA 1
ATOM 1046 C C . SER A 1 131 ? -8.081 8.123 16.176 1.00 94.38 131 SER A C 1
ATOM 1048 O O . SER A 1 131 ? -8.628 9.178 16.492 1.00 94.38 131 SER A O 1
ATOM 1050 N N . LEU A 1 132 ? -6.782 8.074 15.865 1.00 94.00 132 LEU A N 1
ATOM 1051 C CA . LEU A 1 132 ? -5.928 9.264 15.831 1.00 94.00 132 LEU A CA 1
ATOM 1052 C C . LEU A 1 132 ? -6.344 10.246 14.732 1.00 94.00 132 LEU A C 1
ATOM 1054 O O . LEU A 1 132 ? -6.397 11.443 14.993 1.00 94.00 132 LEU A O 1
ATOM 1058 N N . TYR A 1 133 ? -6.672 9.748 13.537 1.00 91.56 133 TYR A N 1
ATOM 1059 C CA . TYR A 1 133 ? -7.105 10.573 12.405 1.00 91.56 133 TYR A CA 1
ATOM 1060 C C . TYR A 1 133 ? -8.393 11.350 12.703 1.00 91.56 133 TYR A C 1
ATOM 1062 O O . TYR A 1 133 ? -8.543 12.492 12.288 1.00 91.56 133 TYR A O 1
ATOM 1070 N N . LYS A 1 134 ? -9.317 10.757 13.464 1.00 88.25 134 LYS A N 1
ATOM 1071 C CA . LYS A 1 134 ? -10.558 11.427 13.881 1.00 88.25 134 LYS A CA 1
ATOM 1072 C C . LYS A 1 134 ? -10.349 12.515 14.938 1.00 88.25 134 LYS A C 1
ATOM 1074 O O . LYS A 1 134 ? -11.215 13.367 15.107 1.00 88.25 134 LYS A O 1
ATOM 1079 N N . ASN A 1 135 ? -9.237 12.459 15.667 1.00 85.19 135 ASN A N 1
ATOM 1080 C CA . ASN A 1 135 ? -8.918 13.370 16.767 1.00 85.19 135 ASN A CA 1
ATOM 1081 C C . ASN A 1 135 ? -7.908 14.466 16.373 1.00 85.19 135 ASN A C 1
ATOM 1083 O O . ASN A 1 135 ? -7.499 15.240 17.241 1.00 85.19 135 ASN A O 1
ATOM 1087 N N . SER A 1 136 ? -7.473 14.505 15.107 1.00 76.31 136 SER A N 1
ATOM 1088 C CA . SER A 1 136 ? -6.520 15.479 14.551 1.00 76.31 136 SER A CA 1
ATOM 1089 C C . SER A 1 136 ? -7.212 16.584 13.771 1.00 76.31 136 SER A C 1
ATOM 1091 O O . SER A 1 136 ? -6.779 17.748 13.910 1.00 76.31 136 SER A O 1
#

Secondary structure (DSSP, 8-state):
-HHHHTTTS-HHHHHHHHHHHHTSTTTHHHHHHHHHHHHHHHHHTS---HHHHHHHTT-SS-GGGGGG-HHHHHHHHHHHHHHHH-GGG---HHHHHHHHS-HHHHHHHHHHHHTSTTTHHHHHHHHHHHHHHHT-

Organism: NCBI:txid1317064

Radius of gyration: 15.52 Å; chains: 1; bounding box: 36×36×40 Å

Sequence (136 aa):
MMKTVREYYHDISLVDMIVSAMKASSTEKIAKRMELELFRNWHAVSHKTPDDIFQILELDEAGSMLLASPLLDMWIRYLTAFNKQTPSEKTSIIGTFLKYYDESELSQMIITAKGNTNTEKLASNLEDALSLYKNS

InterPro domains:
  IPR054463 RxLR effector PexRD54, WY domain [PF22748] (46-78)

Foldseek 3Di:
DLVVVVVPDQPLVLLVVLLVLCVDPVRVVVSVVSLVVSLCCCCVPVVHALLNLCVSNVLLVCQLCNLVDPVNVSSVVSLVVCCVVCVVPRDDPLRSNCVRAPPVSLLVSLVVLCVDPVRVVVSVVVVVVNVVVVVD

pLDDT: mean 93.81, std 4.26, range [71.19, 98.19]